Protein AF-A0AAV6L309-F1 (afdb_monomer_lite)

Secondary structure (DSSP, 8-state):
---SSHHHHHHHHHHHHHHHHHHHTTSS-HHHHHHHHHHHHHT--HHHHHHHHHHHHHTTT-HHHHHHHHHHHHHHHHTT---------

Organism: NCBI:txid479676

Foldseek 3Di:
DDPPPVVLVVLLVLLLVQLVVCVVVVQDPPVLSVLVSVCQVPPDDPVRSVVSSVLSVCCVVPVRVSSVVCCVVCVVVSVPPDPPPPPDD

Sequence (89 aa):
MTHESRGLDDNLEYCVKTIRRLECEGRIKREFRIKLLTWFSLRSTEQERRVVNTFIRTMIDDPSSLAARLVDTFSDTVSNKKPRHGICS

Structure (mmCIF, N/CA/C/O backbone):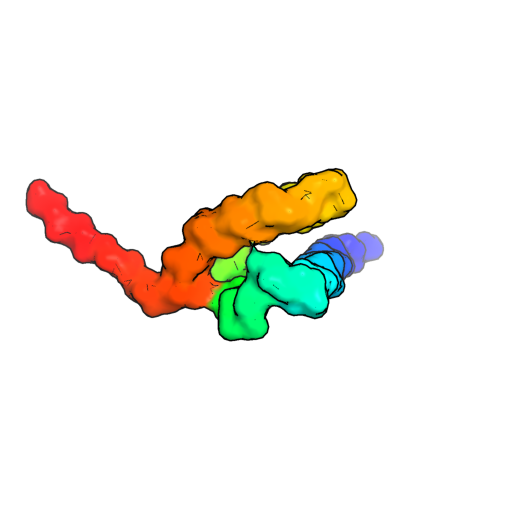
data_AF-A0AAV6L309-F1
#
_entry.id   AF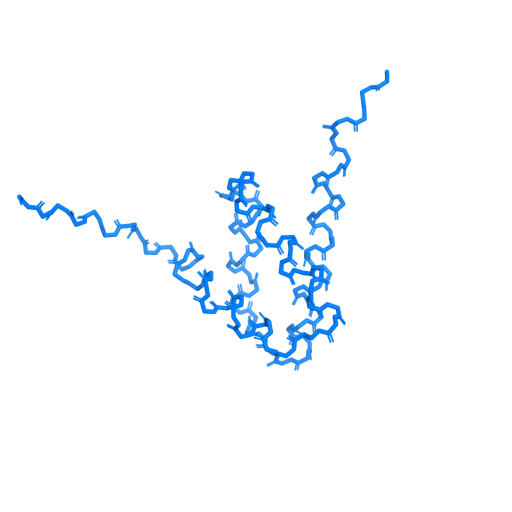-A0AAV6L309-F1
#
loop_
_atom_site.group_PDB
_atom_site.id
_atom_site.type_symbol
_atom_site.label_atom_id
_atom_site.label_alt_id
_atom_site.label_comp_id
_atom_site.label_asym_id
_atom_site.label_entity_id
_atom_site.label_seq_id
_atom_site.pdbx_PDB_ins_code
_atom_site.Cartn_x
_atom_site.Cartn_y
_atom_site.Cartn_z
_atom_site.occupancy
_atom_site.B_iso_or_equiv
_atom_site.auth_seq_id
_atom_site.auth_comp_id
_atom_site.auth_asym_id
_atom_site.auth_atom_id
_atom_site.pdbx_PDB_model_num
ATOM 1 N N . MET A 1 1 ? -10.280 29.020 -11.785 1.00 39.06 1 MET A N 1
ATOM 2 C CA . MET A 1 1 ? -10.557 27.605 -12.108 1.00 39.06 1 MET A CA 1
ATOM 3 C C . MET A 1 1 ? -9.941 26.758 -11.014 1.00 39.06 1 MET A C 1
ATOM 5 O O . MET A 1 1 ? -8.728 26.661 -10.933 1.00 39.06 1 MET A O 1
ATOM 9 N N . THR A 1 2 ? -10.768 26.262 -10.10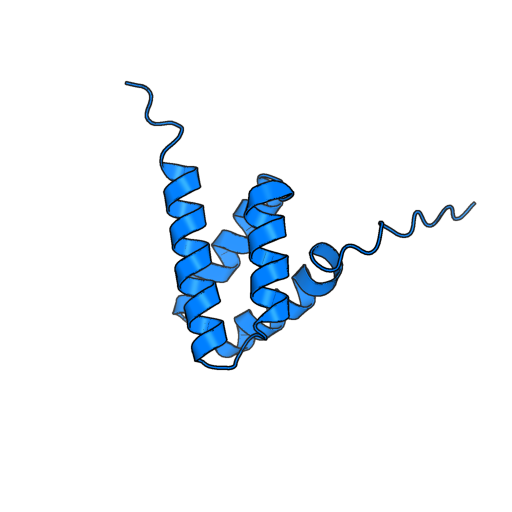4 1.00 46.28 2 THR A N 1
ATOM 10 C CA . THR A 1 2 ? -10.365 25.436 -8.963 1.00 46.28 2 THR A CA 1
ATOM 11 C C . THR A 1 2 ? -10.042 24.023 -9.450 1.00 46.28 2 THR A C 1
ATOM 13 O O . THR A 1 2 ? -10.943 23.231 -9.701 1.00 46.28 2 THR A O 1
ATOM 16 N N . HIS A 1 3 ? -8.754 23.711 -9.616 1.00 42.91 3 HIS A N 1
ATOM 17 C CA . HIS A 1 3 ? -8.269 22.366 -9.954 1.00 42.91 3 HIS A CA 1
ATOM 18 C C . HIS A 1 3 ? -7.457 21.755 -8.796 1.00 42.91 3 HIS A C 1
ATOM 20 O O . HIS A 1 3 ? -6.505 21.016 -8.994 1.00 42.91 3 HIS A O 1
ATOM 26 N N . GLU A 1 4 ? -7.864 22.030 -7.558 1.00 45.88 4 GLU A N 1
ATOM 27 C CA . GLU A 1 4 ? -7.179 21.565 -6.342 1.00 45.88 4 GLU A CA 1
ATOM 28 C C . GLU A 1 4 ? -7.912 20.367 -5.707 1.00 45.88 4 GLU A C 1
ATOM 30 O O . GLU A 1 4 ? -8.047 20.254 -4.493 1.00 45.88 4 GLU A O 1
ATOM 35 N N . SER A 1 5 ? -8.500 19.483 -6.518 1.00 49.84 5 SER A N 1
ATOM 36 C CA . SER A 1 5 ? -9.147 18.253 -6.010 1.00 49.84 5 SER A CA 1
ATOM 37 C C . SER A 1 5 ? -8.905 17.012 -6.868 1.00 49.84 5 SER A C 1
ATOM 39 O O . SER A 1 5 ? -9.117 15.904 -6.389 1.00 49.84 5 SER A O 1
ATOM 41 N N . ARG A 1 6 ? -8.385 17.157 -8.095 1.00 51.72 6 ARG A N 1
ATOM 42 C CA . ARG A 1 6 ? -8.082 16.010 -8.972 1.00 51.72 6 ARG A CA 1
ATOM 43 C C . ARG A 1 6 ? -6.837 15.224 -8.546 1.00 51.72 6 ARG A C 1
ATOM 45 O O . ARG A 1 6 ? -6.800 14.016 -8.713 1.00 51.72 6 ARG A O 1
ATOM 52 N N . GLY A 1 7 ? -5.865 15.873 -7.899 1.00 57.19 7 GLY A N 1
ATOM 53 C CA . GLY A 1 7 ? -4.610 15.216 -7.508 1.00 57.19 7 GLY A CA 1
ATOM 54 C C . GLY A 1 7 ? -4.751 14.132 -6.430 1.00 57.19 7 GLY A C 1
ATOM 55 O O . GLY A 1 7 ? -3.933 13.221 -6.371 1.00 57.19 7 GLY A O 1
ATOM 56 N N . LEU A 1 8 ? -5.776 14.197 -5.574 1.00 63.44 8 LEU A N 1
ATOM 57 C CA . LEU A 1 8 ? -6.014 13.160 -4.560 1.00 63.44 8 LEU A CA 1
ATOM 58 C C . LEU A 1 8 ? -6.640 11.901 -5.168 1.00 63.44 8 LEU A C 1
ATOM 60 O O . LEU A 1 8 ? -6.294 10.797 -4.749 1.00 63.44 8 LEU A O 1
ATOM 64 N N . ASP A 1 9 ? -7.521 12.081 -6.152 1.00 69.38 9 ASP A N 1
ATOM 65 C CA . ASP A 1 9 ? -8.206 10.990 -6.844 1.00 69.38 9 ASP A CA 1
ATOM 66 C C . ASP A 1 9 ? -7.235 10.227 -7.756 1.00 69.38 9 ASP A C 1
ATOM 68 O O . ASP A 1 9 ? -7.112 9.010 -7.635 1.00 69.38 9 ASP A O 1
ATOM 72 N N . ASP A 1 10 ? -6.415 10.949 -8.531 1.00 77.56 10 ASP A N 1
ATOM 73 C CA . ASP A 1 10 ? -5.311 10.373 -9.311 1.00 77.56 10 ASP A CA 1
ATOM 74 C C . ASP A 1 10 ? -4.315 9.611 -8.420 1.00 77.56 10 ASP A C 1
ATOM 76 O O . ASP A 1 10 ? -3.900 8.491 -8.731 1.00 77.56 10 ASP A O 1
ATOM 80 N N . ASN A 1 11 ? -3.957 10.179 -7.262 1.00 80.31 11 ASN A N 1
ATOM 81 C CA . ASN A 1 11 ? -3.048 9.519 -6.329 1.00 80.31 11 ASN A CA 1
ATOM 82 C C . ASN A 1 11 ? -3.654 8.235 -5.755 1.00 80.31 11 ASN A C 1
ATOM 84 O O . ASN A 1 11 ? -2.945 7.235 -5.633 1.00 80.31 11 ASN A O 1
ATOM 88 N N . LEU A 1 12 ? -4.941 8.243 -5.401 1.00 84.69 12 LEU A N 1
ATOM 89 C CA . LEU A 1 12 ? -5.632 7.059 -4.902 1.00 84.69 12 LEU A CA 1
ATOM 90 C C . LEU A 1 12 ? -5.762 5.995 -5.993 1.00 84.69 12 LEU A C 1
ATOM 92 O O . LEU A 1 12 ? -5.469 4.828 -5.731 1.00 84.69 12 LEU A O 1
ATOM 96 N N . GLU A 1 13 ? -6.138 6.381 -7.212 1.00 88.50 13 GLU A N 1
ATOM 97 C CA . GLU A 1 13 ? -6.234 5.469 -8.350 1.00 88.50 13 GLU A CA 1
ATOM 98 C C . GLU A 1 13 ? -4.885 4.790 -8.622 1.00 88.50 13 GLU A C 1
ATOM 100 O O . GLU A 1 13 ? -4.807 3.560 -8.737 1.00 88.50 13 GLU A O 1
ATOM 105 N N . TYR A 1 14 ? -3.805 5.574 -8.646 1.00 88.06 14 TYR A N 1
ATOM 106 C CA . TYR A 1 14 ? -2.451 5.074 -8.858 1.00 88.06 14 TYR A CA 1
ATOM 107 C C . TYR A 1 14 ? -1.995 4.127 -7.737 1.00 88.06 14 TYR A C 1
ATOM 109 O O . TYR A 1 14 ? -1.410 3.068 -8.003 1.00 88.06 14 TYR A O 1
ATOM 117 N N . CYS A 1 15 ? -2.338 4.452 -6.485 1.00 90.12 15 CYS A N 1
ATOM 118 C CA . CYS A 1 15 ? -2.130 3.558 -5.348 1.00 90.12 15 CYS A CA 1
ATOM 119 C C . CYS A 1 15 ? -2.878 2.238 -5.531 1.00 90.12 15 CYS A C 1
ATOM 121 O O . CYS A 1 15 ? -2.271 1.171 -5.455 1.00 90.12 15 CYS A O 1
ATOM 123 N N . VAL A 1 16 ? -4.178 2.282 -5.820 1.00 91.75 16 VAL A N 1
ATOM 124 C CA . VAL A 1 16 ? -5.007 1.082 -5.993 1.00 91.75 16 VAL A CA 1
ATOM 125 C C . VAL A 1 16 ? -4.465 0.200 -7.117 1.00 91.75 16 VAL A C 1
ATOM 127 O O . VAL A 1 16 ? -4.340 -1.012 -6.926 1.00 91.75 16 VAL A O 1
ATOM 130 N N . LYS A 1 17 ? -4.103 0.791 -8.263 1.00 91.38 17 LYS A N 1
ATOM 131 C CA . LYS A 1 17 ? -3.534 0.065 -9.408 1.00 91.38 17 LYS A CA 1
ATOM 132 C C . LYS A 1 17 ? -2.238 -0.650 -9.035 1.00 91.38 17 LYS A C 1
ATOM 134 O O . LYS A 1 17 ? -2.112 -1.847 -9.295 1.00 91.38 17 LYS A O 1
ATOM 139 N N . THR A 1 18 ? -1.311 0.042 -8.377 1.00 91.19 18 THR A N 1
ATOM 140 C CA . THR A 1 18 ? -0.005 -0.538 -8.033 1.00 91.19 18 THR A CA 1
ATOM 141 C C . THR A 1 18 ? -0.116 -1.605 -6.950 1.00 91.19 18 THR A C 1
ATOM 143 O O . THR A 1 18 ? 0.415 -2.702 -7.109 1.00 91.19 18 THR A O 1
ATOM 146 N N . ILE A 1 19 ? -0.875 -1.343 -5.881 1.00 91.88 19 ILE A N 1
ATOM 147 C CA . ILE A 1 19 ? -1.100 -2.321 -4.807 1.00 91.88 19 ILE A CA 1
ATOM 148 C C . ILE A 1 19 ? -1.796 -3.574 -5.357 1.00 91.88 19 ILE A C 1
ATOM 150 O O . ILE A 1 19 ? -1.422 -4.693 -5.011 1.00 91.88 19 ILE A O 1
ATOM 154 N N . ARG A 1 20 ? -2.768 -3.422 -6.265 1.00 92.00 20 ARG A N 1
ATOM 155 C CA . ARG A 1 20 ? -3.413 -4.566 -6.923 1.00 92.00 20 ARG A CA 1
ATOM 156 C C . ARG A 1 20 ? -2.434 -5.367 -7.785 1.00 92.00 20 ARG A C 1
ATOM 158 O O . ARG A 1 20 ? -2.494 -6.592 -7.762 1.00 92.00 20 ARG A O 1
ATOM 165 N N . ARG A 1 21 ? -1.522 -4.703 -8.504 1.00 90.75 21 ARG A N 1
ATOM 166 C CA . ARG A 1 21 ? -0.468 -5.376 -9.281 1.00 90.75 21 ARG A CA 1
ATOM 167 C C . ARG A 1 21 ? 0.424 -6.232 -8.378 1.00 90.75 21 ARG A C 1
ATOM 169 O O . ARG A 1 21 ? 0.611 -7.408 -8.664 1.00 90.75 21 ARG A O 1
ATOM 176 N N . LEU A 1 22 ? 0.878 -5.683 -7.249 1.00 90.88 22 LEU A N 1
ATOM 177 C CA . LEU A 1 22 ? 1.705 -6.412 -6.279 1.00 90.88 22 LEU A CA 1
ATOM 178 C C . LEU A 1 22 ? 0.996 -7.630 -5.675 1.00 90.88 22 LEU A C 1
ATOM 180 O O . LEU A 1 22 ? 1.641 -8.643 -5.409 1.00 90.88 22 LEU A O 1
ATOM 184 N N . GLU A 1 23 ? -0.316 -7.536 -5.446 1.00 93.00 23 GLU A N 1
ATOM 185 C CA . GLU A 1 23 ? -1.119 -8.671 -4.980 1.00 93.00 23 GLU A CA 1
ATOM 186 C C . GLU A 1 23 ? -1.189 -9.769 -6.048 1.00 93.00 23 GLU A C 1
ATOM 188 O O . GLU A 1 23 ? -0.954 -10.934 -5.736 1.00 93.00 23 GLU A O 1
ATOM 193 N N . CYS A 1 24 ? -1.449 -9.404 -7.309 1.00 90.62 24 CYS A N 1
ATOM 194 C CA . CYS A 1 24 ? -1.450 -10.356 -8.423 1.00 90.62 24 CYS A CA 1
ATOM 195 C C . CYS A 1 24 ? -0.083 -11.024 -8.630 1.00 90.62 24 CYS A C 1
ATOM 197 O O . CYS A 1 24 ? -0.028 -12.188 -9.008 1.00 90.62 24 CYS A O 1
ATOM 199 N N . GLU A 1 25 ? 1.010 -10.313 -8.356 1.00 90.00 25 GLU A N 1
ATOM 200 C CA . GLU A 1 25 ? 2.372 -10.857 -8.390 1.00 90.00 25 GLU A CA 1
ATOM 201 C C . GLU A 1 25 ? 2.719 -11.696 -7.140 1.00 90.00 25 GLU A C 1
ATOM 203 O O . GLU A 1 25 ? 3.831 -12.206 -7.031 1.00 90.00 25 GLU A O 1
ATOM 208 N N . GLY A 1 26 ? 1.798 -11.842 -6.177 1.00 89.31 26 GLY A N 1
ATOM 209 C CA . GLY A 1 26 ? 1.991 -12.639 -4.962 1.00 89.31 26 GLY A CA 1
ATOM 210 C C . GLY A 1 26 ? 2.922 -12.007 -3.922 1.00 89.31 26 GLY A C 1
ATOM 211 O O . GLY A 1 26 ? 3.271 -12.660 -2.939 1.00 89.31 26 GLY A O 1
ATOM 212 N N . ARG A 1 27 ? 3.320 -10.739 -4.101 1.00 89.31 27 ARG A N 1
ATOM 213 C CA . ARG A 1 27 ? 4.257 -10.043 -3.198 1.00 89.31 27 ARG A CA 1
ATOM 214 C C . ARG A 1 27 ? 3.598 -9.531 -1.927 1.00 89.31 27 ARG A C 1
ATOM 216 O O . ARG A 1 27 ? 4.253 -9.406 -0.896 1.00 89.31 27 ARG A O 1
ATOM 223 N N . ILE A 1 28 ? 2.306 -9.224 -2.000 1.00 91.69 28 ILE A N 1
ATOM 224 C CA . ILE A 1 28 ? 1.516 -8.793 -0.848 1.00 91.69 28 ILE A CA 1
ATOM 225 C C . ILE A 1 28 ? 0.258 -9.642 -0.717 1.00 91.69 28 ILE A C 1
ATOM 227 O O . ILE A 1 28 ? -0.330 -10.088 -1.700 1.00 91.69 28 ILE A O 1
ATOM 231 N N . LYS A 1 29 ? -0.190 -9.841 0.521 1.00 92.06 29 LYS A N 1
ATOM 232 C CA . LYS A 1 29 ? -1.415 -10.594 0.800 1.00 92.06 29 LYS A CA 1
ATOM 233 C C . LYS A 1 29 ? -2.647 -9.730 0.533 1.00 92.06 29 LYS A C 1
ATOM 235 O O . LYS A 1 29 ? -2.668 -8.546 0.872 1.00 92.06 29 LYS A O 1
ATOM 240 N N . ARG A 1 30 ? -3.721 -10.354 0.039 1.00 92.31 30 ARG A N 1
ATOM 241 C CA . ARG A 1 30 ? -5.028 -9.704 -0.163 1.00 92.31 30 ARG A CA 1
ATOM 242 C C . ARG A 1 30 ? -5.538 -8.988 1.093 1.00 92.31 30 ARG A C 1
ATOM 244 O O . ARG A 1 30 ? -6.086 -7.895 0.994 1.00 92.31 30 ARG A O 1
ATOM 251 N N . GLU A 1 31 ? -5.328 -9.574 2.271 1.00 92.19 31 GLU A N 1
ATOM 252 C CA . GLU A 1 31 ? -5.709 -8.945 3.541 1.00 92.19 31 GLU A CA 1
ATOM 253 C C . GLU A 1 31 ? -4.965 -7.621 3.773 1.00 92.19 31 GLU A C 1
ATOM 255 O O . GLU A 1 31 ? -5.586 -6.611 4.105 1.00 92.19 31 GLU A O 1
ATOM 260 N N . PHE A 1 32 ? -3.649 -7.608 3.542 1.00 92.88 32 PHE A N 1
ATOM 261 C CA . PHE A 1 32 ? -2.837 -6.403 3.683 1.00 92.88 32 PHE A CA 1
ATOM 262 C C . PHE A 1 32 ? -3.280 -5.320 2.696 1.00 92.88 32 PHE A C 1
ATOM 264 O O . PHE A 1 32 ? -3.466 -4.176 3.100 1.00 92.88 32 PHE A O 1
ATOM 271 N N . ARG A 1 33 ? -3.551 -5.689 1.434 1.00 93.69 33 ARG A N 1
ATOM 272 C CA . ARG A 1 33 ? -4.120 -4.773 0.433 1.00 93.69 33 ARG A CA 1
ATOM 273 C C . ARG A 1 33 ? -5.377 -4.081 0.963 1.00 93.69 33 ARG A C 1
ATOM 275 O O . ARG A 1 33 ? -5.483 -2.863 0.863 1.00 93.69 33 ARG A O 1
ATOM 282 N N . ILE A 1 34 ? -6.341 -4.842 1.484 1.00 92.81 34 ILE A N 1
ATOM 283 C CA . ILE A 1 34 ? -7.619 -4.278 1.942 1.00 92.81 34 ILE A CA 1
ATOM 284 C C . ILE A 1 34 ? -7.383 -3.321 3.115 1.00 92.81 34 ILE A C 1
ATOM 286 O O . ILE A 1 34 ? -7.897 -2.203 3.088 1.00 92.81 34 ILE A O 1
ATOM 290 N N . LYS A 1 35 ? -6.572 -3.718 4.105 1.00 93.00 35 LYS A N 1
ATOM 291 C CA . LYS A 1 35 ? -6.245 -2.873 5.266 1.00 93.00 35 LYS A CA 1
ATOM 292 C C . LYS A 1 35 ? -5.532 -1.584 4.849 1.00 93.00 35 LYS A C 1
ATOM 294 O O . LYS A 1 35 ? -5.956 -0.507 5.259 1.00 93.00 35 LYS A O 1
ATOM 299 N N . LEU A 1 36 ? -4.518 -1.684 3.986 1.00 92.88 36 LEU A N 1
ATOM 300 C CA . LEU A 1 36 ? -3.756 -0.538 3.492 1.00 92.88 36 LEU A CA 1
ATOM 301 C C . LEU A 1 36 ? -4.634 0.434 2.704 1.00 92.88 36 LEU A C 1
ATOM 303 O O . LEU A 1 36 ? -4.624 1.620 3.005 1.00 92.88 36 LEU A O 1
ATOM 307 N N . LEU A 1 37 ? -5.423 -0.048 1.738 1.00 91.94 37 LEU A N 1
ATOM 308 C CA . LEU A 1 37 ? -6.284 0.820 0.927 1.00 91.94 37 LEU A CA 1
ATOM 309 C C . LEU A 1 37 ? -7.391 1.476 1.761 1.00 91.94 37 LEU A C 1
ATOM 311 O O . LEU A 1 37 ? -7.685 2.654 1.574 1.00 91.94 37 LEU A O 1
ATOM 315 N N . THR A 1 38 ? -7.969 0.739 2.713 1.00 92.25 38 THR A N 1
ATOM 316 C CA . THR A 1 38 ? -8.979 1.280 3.637 1.00 92.25 38 THR A CA 1
ATOM 317 C C . THR A 1 38 ? -8.384 2.392 4.493 1.00 92.25 38 THR A C 1
ATOM 319 O O . THR A 1 38 ? -8.946 3.482 4.585 1.00 92.25 38 THR A O 1
ATOM 322 N N . TRP A 1 39 ? -7.220 2.143 5.093 1.00 92.06 39 TRP A N 1
ATOM 323 C CA . TRP A 1 39 ? -6.519 3.139 5.892 1.00 92.06 39 TRP A CA 1
ATOM 324 C C . TRP A 1 39 ? -6.075 4.343 5.044 1.00 92.06 39 TRP A C 1
ATOM 326 O O . TRP A 1 39 ? -6.278 5.479 5.455 1.00 92.06 39 TRP A O 1
ATOM 336 N N . PHE A 1 40 ? -5.570 4.129 3.831 1.00 89.94 40 PHE A N 1
ATOM 337 C CA . PHE A 1 40 ? -5.123 5.198 2.933 1.00 89.94 40 PHE A CA 1
ATOM 338 C C . PHE A 1 40 ? -6.278 6.086 2.432 1.00 89.94 40 PHE A C 1
ATOM 340 O O . PHE A 1 40 ? -6.135 7.293 2.233 1.00 89.94 40 PHE A O 1
ATOM 347 N N . SER A 1 41 ? -7.464 5.509 2.246 1.00 87.94 41 SER A N 1
ATOM 348 C CA . SER A 1 41 ? -8.641 6.286 1.859 1.00 87.94 41 SER A CA 1
ATOM 349 C C . SER A 1 41 ? -9.233 7.056 3.047 1.00 87.94 41 SER A C 1
ATOM 351 O O . SER A 1 41 ? -9.558 8.234 2.906 1.00 87.94 41 SER A O 1
ATOM 353 N N . LEU A 1 42 ? -9.322 6.426 4.226 1.00 86.75 42 LEU A N 1
ATOM 354 C CA . LEU A 1 42 ? -10.109 6.943 5.355 1.00 86.75 42 LEU A CA 1
ATOM 355 C C . LEU A 1 42 ? -9.299 7.627 6.464 1.00 86.75 42 LEU A C 1
ATOM 357 O O . LEU A 1 42 ? -9.820 8.503 7.146 1.00 86.75 42 LEU A O 1
ATOM 361 N N . ARG A 1 43 ? -8.075 7.162 6.729 1.00 86.06 43 ARG A N 1
ATOM 362 C CA . ARG A 1 43 ? -7.330 7.429 7.976 1.00 86.06 43 ARG A CA 1
ATOM 363 C C . ARG A 1 43 ? -5.961 8.072 7.756 1.00 86.06 43 ARG A C 1
ATOM 365 O O . ARG A 1 43 ? -5.430 8.638 8.702 1.00 86.06 43 ARG A O 1
ATOM 372 N N . SER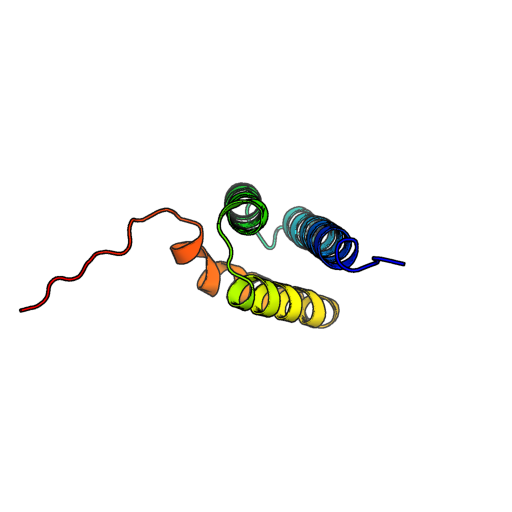 A 1 44 ? -5.388 7.978 6.559 1.00 86.25 44 SER A N 1
ATOM 373 C CA . SER A 1 44 ? -4.043 8.489 6.290 1.00 86.25 44 SER A CA 1
ATOM 374 C C . SER A 1 44 ? -3.994 10.013 6.295 1.00 86.25 44 SER A C 1
ATOM 376 O O . SER A 1 44 ? -4.798 10.672 5.626 1.00 86.25 44 SER A O 1
ATOM 378 N N . THR A 1 45 ? -2.977 10.553 6.947 1.00 89.06 45 THR A N 1
ATOM 379 C CA . THR A 1 45 ? -2.594 11.964 6.879 1.00 89.06 45 THR A CA 1
ATOM 380 C C . THR A 1 45 ? -1.926 12.312 5.545 1.00 89.06 45 THR A C 1
ATOM 382 O O . THR A 1 45 ? -1.496 11.439 4.789 1.00 89.06 45 THR A O 1
ATOM 385 N N . GLU A 1 46 ? -1.782 13.606 5.241 1.00 86.81 46 GLU A N 1
ATOM 386 C CA . GLU A 1 46 ? -1.027 14.052 4.060 1.00 86.81 46 GLU A CA 1
ATOM 387 C C . GLU A 1 46 ? 0.417 13.537 4.037 1.00 86.81 46 GLU A C 1
ATOM 389 O O . GLU A 1 46 ? 0.915 13.161 2.976 1.00 86.81 46 GLU A O 1
ATOM 394 N N . GLN A 1 47 ? 1.093 13.501 5.189 1.00 87.88 47 GLN A N 1
ATOM 395 C CA . GLN A 1 47 ? 2.471 13.017 5.273 1.00 87.88 47 GLN A CA 1
ATOM 396 C C . GLN A 1 47 ? 2.545 11.529 4.927 1.00 87.88 47 GLN A C 1
ATOM 398 O O . GLN A 1 47 ? 3.329 11.129 4.070 1.00 87.88 47 GLN A O 1
ATOM 403 N N . GLU A 1 48 ? 1.673 10.723 5.522 1.00 89.56 48 GLU A N 1
ATOM 404 C CA . GLU A 1 48 ? 1.564 9.295 5.231 1.00 89.56 48 GLU A CA 1
ATOM 405 C C . GLU A 1 48 ? 1.231 9.035 3.760 1.00 89.56 48 GLU A C 1
ATOM 407 O O . GLU A 1 48 ? 1.840 8.170 3.125 1.00 89.56 48 GLU A O 1
ATOM 412 N N . ARG A 1 49 ? 0.333 9.841 3.179 1.00 87.94 49 ARG A N 1
ATOM 413 C CA . ARG A 1 49 ? 0.016 9.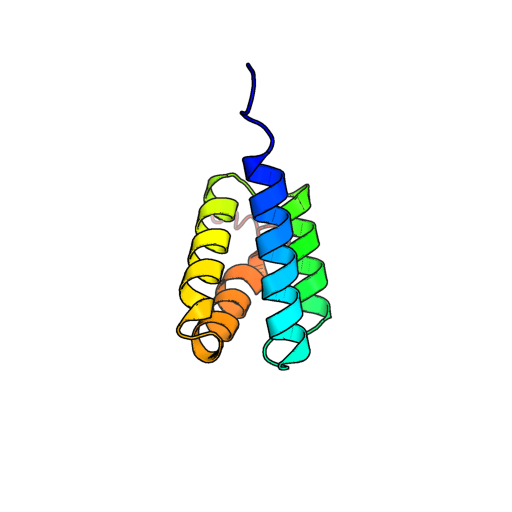769 1.750 1.00 87.94 49 ARG A CA 1
ATOM 414 C C . ARG A 1 49 ? 1.236 10.023 0.877 1.00 87.94 49 ARG A C 1
ATOM 416 O O . ARG A 1 49 ? 1.449 9.284 -0.081 1.00 87.94 49 ARG A O 1
ATOM 423 N N . ARG A 1 50 ? 2.051 11.030 1.210 1.00 89.94 50 ARG A N 1
ATOM 424 C CA . ARG A 1 50 ? 3.303 11.324 0.493 1.00 89.94 50 ARG A CA 1
ATOM 425 C C . ARG A 1 50 ? 4.288 10.161 0.598 1.00 89.94 50 ARG A C 1
ATOM 427 O O . ARG A 1 50 ? 4.855 9.778 -0.419 1.00 89.94 50 ARG A O 1
ATOM 434 N N . VAL A 1 51 ? 4.441 9.559 1.780 1.00 91.50 51 VAL A N 1
ATOM 435 C CA . VAL A 1 51 ? 5.335 8.404 1.978 1.00 91.50 51 VAL A CA 1
ATOM 436 C C . VAL A 1 51 ? 4.893 7.216 1.123 1.00 91.50 51 VAL A C 1
ATOM 438 O O . VAL A 1 51 ? 5.701 6.683 0.365 1.00 91.50 51 VAL A O 1
ATOM 441 N N . VAL A 1 52 ? 3.615 6.832 1.176 1.00 90.62 52 VAL A N 1
ATOM 442 C CA . VAL A 1 52 ? 3.080 5.732 0.354 1.00 90.62 52 VAL A CA 1
ATOM 443 C C . VAL A 1 52 ? 3.244 6.025 -1.140 1.00 90.62 52 VAL A C 1
ATOM 445 O O . VAL A 1 52 ? 3.653 5.143 -1.891 1.00 90.62 52 VAL A O 1
ATOM 448 N N . ASN A 1 53 ? 3.001 7.262 -1.581 1.00 89.31 53 ASN A N 1
ATOM 449 C CA . ASN A 1 53 ? 3.175 7.644 -2.984 1.00 89.31 53 ASN A CA 1
ATOM 450 C C . ASN A 1 53 ? 4.639 7.516 -3.437 1.00 89.31 53 ASN A C 1
ATOM 452 O O . ASN A 1 53 ? 4.907 6.998 -4.520 1.00 89.31 53 ASN A O 1
ATOM 456 N N . THR A 1 54 ? 5.590 7.907 -2.584 1.00 91.44 54 THR A N 1
ATOM 457 C CA . THR A 1 54 ? 7.022 7.687 -2.829 1.00 91.44 54 THR A CA 1
ATOM 458 C C . THR A 1 54 ? 7.334 6.200 -2.961 1.00 91.44 54 THR A C 1
ATOM 460 O O . THR A 1 54 ? 7.951 5.810 -3.947 1.00 91.44 54 THR A O 1
ATOM 463 N N . PHE A 1 55 ? 6.852 5.356 -2.039 1.00 91.38 55 PHE A N 1
ATOM 464 C CA . PHE A 1 55 ? 7.025 3.901 -2.142 1.00 91.38 55 PHE A CA 1
ATOM 465 C C . PHE A 1 55 ? 6.518 3.362 -3.482 1.00 91.38 55 PHE A C 1
ATOM 467 O O . PHE A 1 55 ? 7.220 2.603 -4.141 1.00 91.38 55 PHE A O 1
ATOM 474 N N . ILE A 1 56 ? 5.329 3.790 -3.906 1.00 89.06 56 ILE A N 1
ATOM 475 C CA . ILE A 1 56 ? 4.711 3.346 -5.157 1.00 89.06 56 ILE A CA 1
ATOM 476 C C . ILE A 1 56 ? 5.521 3.787 -6.378 1.00 89.06 56 ILE A C 1
ATOM 478 O O . ILE A 1 56 ? 5.686 2.998 -7.306 1.00 89.06 56 ILE A O 1
ATOM 482 N N . ARG A 1 57 ? 6.049 5.018 -6.399 1.00 88.69 57 ARG A N 1
ATOM 483 C CA . ARG A 1 57 ? 6.922 5.471 -7.496 1.00 88.69 57 ARG A CA 1
ATOM 484 C C . ARG A 1 57 ? 8.187 4.631 -7.587 1.00 88.69 57 ARG A C 1
ATOM 486 O O . ARG A 1 57 ? 8.560 4.226 -8.682 1.00 88.69 57 ARG A O 1
ATOM 493 N N . THR A 1 58 ? 8.822 4.337 -6.458 1.00 90.62 58 THR A N 1
ATOM 494 C CA . THR A 1 58 ? 10.066 3.561 -6.452 1.00 90.62 58 THR A CA 1
ATOM 495 C C . THR A 1 58 ? 9.820 2.076 -6.760 1.00 90.62 58 THR A C 1
ATOM 497 O O . THR A 1 58 ? 10.676 1.420 -7.343 1.00 90.62 58 THR A O 1
ATOM 500 N N . MET A 1 59 ? 8.629 1.542 -6.458 1.00 87.00 59 MET A N 1
ATOM 501 C CA . MET A 1 59 ? 8.232 0.164 -6.803 1.00 87.00 59 MET A CA 1
ATOM 502 C C . MET A 1 59 ? 8.149 -0.107 -8.306 1.00 87.00 59 MET A C 1
ATOM 504 O O . MET A 1 59 ? 8.095 -1.269 -8.693 1.00 87.00 59 MET A O 1
ATOM 508 N N . ILE A 1 60 ? 8.112 0.922 -9.155 1.00 82.94 60 ILE A N 1
ATOM 509 C CA . ILE A 1 60 ? 8.190 0.732 -10.610 1.00 82.94 60 ILE A CA 1
ATOM 510 C C . ILE A 1 60 ? 9.545 0.119 -10.989 1.00 82.94 60 ILE A C 1
ATOM 512 O O . ILE A 1 60 ? 9.597 -0.735 -11.868 1.00 82.94 60 ILE A O 1
ATOM 516 N N . ASP A 1 61 ? 10.611 0.546 -10.309 1.00 86.94 61 ASP A N 1
ATOM 517 C CA . ASP A 1 61 ? 11.987 0.121 -10.568 1.00 86.94 61 ASP A CA 1
ATOM 518 C C . ASP A 1 61 ? 12.315 -1.187 -9.831 1.00 86.94 61 ASP A C 1
ATOM 520 O O . ASP A 1 61 ? 12.737 -2.159 -10.452 1.00 86.94 61 ASP A O 1
ATOM 524 N N . ASP A 1 62 ? 12.005 -1.256 -8.528 1.00 85.62 62 ASP A N 1
ATOM 525 C CA . ASP A 1 62 ? 12.223 -2.459 -7.713 1.00 85.62 62 ASP A CA 1
ATOM 526 C C . ASP A 1 62 ? 10.976 -2.848 -6.892 1.00 85.62 62 ASP A C 1
ATOM 528 O O . ASP A 1 62 ? 10.867 -2.559 -5.694 1.00 85.62 62 ASP A O 1
ATOM 532 N N . PRO A 1 63 ? 9.989 -3.524 -7.507 1.00 84.81 63 PRO A N 1
ATOM 533 C CA . PRO A 1 63 ? 8.749 -3.890 -6.825 1.00 84.81 63 PRO A CA 1
ATOM 534 C C . PRO A 1 63 ? 8.960 -4.949 -5.737 1.00 84.81 63 PRO A C 1
ATOM 536 O O . PRO A 1 63 ? 8.165 -5.028 -4.803 1.00 84.81 63 PRO A O 1
ATOM 539 N N . SER A 1 64 ? 10.005 -5.776 -5.836 1.00 83.94 64 SER A N 1
ATOM 540 C CA . SER A 1 64 ? 10.226 -6.905 -4.926 1.00 83.94 64 SER A CA 1
ATOM 541 C C . SER A 1 64 ? 10.675 -6.470 -3.534 1.00 83.94 64 SER A C 1
ATOM 543 O O . SER A 1 64 ? 9.999 -6.790 -2.552 1.00 83.94 64 SER A O 1
ATOM 545 N N . SER A 1 65 ? 11.771 -5.715 -3.426 1.00 87.06 65 SER A N 1
ATOM 546 C CA . SER A 1 65 ? 12.308 -5.323 -2.115 1.00 87.06 65 SER A CA 1
ATOM 547 C C . SER A 1 65 ? 11.432 -4.260 -1.459 1.00 87.06 65 SER A C 1
ATOM 549 O O . SER A 1 65 ? 11.257 -4.241 -0.238 1.00 87.06 65 SER A O 1
ATOM 551 N N . LEU A 1 66 ? 10.838 -3.379 -2.267 1.00 91.81 66 LEU A N 1
ATOM 552 C CA . LEU A 1 66 ? 9.980 -2.317 -1.760 1.00 91.81 66 LEU A CA 1
ATOM 553 C C . LEU A 1 66 ? 8.605 -2.804 -1.323 1.00 91.81 66 LEU A C 1
ATOM 555 O O . LEU A 1 66 ? 8.079 -2.250 -0.361 1.00 91.81 66 LEU A O 1
ATOM 559 N N . ALA A 1 67 ? 8.035 -3.838 -1.952 1.00 91.00 67 ALA A N 1
ATOM 560 C CA . ALA A 1 67 ? 6.789 -4.434 -1.468 1.00 91.00 67 ALA A CA 1
ATOM 561 C C . ALA A 1 67 ? 6.955 -4.988 -0.050 1.00 91.00 67 ALA A C 1
ATOM 563 O O . ALA A 1 67 ? 6.133 -4.694 0.816 1.00 91.00 67 ALA A O 1
ATOM 564 N N . ALA A 1 68 ? 8.044 -5.717 0.210 1.00 89.62 68 ALA A N 1
ATOM 565 C CA . ALA A 1 68 ? 8.341 -6.226 1.546 1.00 89.62 68 ALA A CA 1
ATOM 566 C C . ALA A 1 68 ? 8.494 -5.084 2.563 1.00 89.62 68 ALA A C 1
ATOM 568 O O . ALA A 1 68 ? 7.891 -5.126 3.633 1.00 89.62 68 ALA A O 1
ATOM 569 N N . ARG A 1 69 ? 9.227 -4.023 2.201 1.00 92.31 69 ARG A N 1
ATOM 570 C CA . ARG A 1 69 ? 9.446 -2.861 3.075 1.00 92.31 69 ARG A CA 1
ATOM 571 C C . ARG A 1 69 ? 8.166 -2.063 3.334 1.00 92.31 69 ARG A C 1
ATOM 573 O O . ARG A 1 69 ? 7.957 -1.612 4.455 1.00 92.31 69 ARG A O 1
ATOM 580 N N . LEU A 1 70 ? 7.298 -1.910 2.333 1.00 92.62 70 LEU A N 1
ATOM 581 C CA . LEU A 1 70 ? 5.977 -1.298 2.495 1.00 92.62 70 LEU A CA 1
ATOM 582 C C . LEU A 1 70 ? 5.127 -2.112 3.473 1.00 92.62 70 LEU A C 1
ATOM 584 O O . LEU A 1 70 ? 4.518 -1.538 4.373 1.00 92.62 70 LEU A O 1
ATOM 588 N N . VAL A 1 71 ? 5.091 -3.437 3.306 1.00 91.19 71 VAL A N 1
ATOM 589 C CA . VAL A 1 71 ? 4.351 -4.319 4.214 1.00 91.19 71 VAL A CA 1
ATOM 590 C C . VAL A 1 71 ? 4.876 -4.175 5.631 1.00 91.19 71 VAL A C 1
ATOM 592 O O . VAL A 1 71 ? 4.083 -3.910 6.521 1.00 91.19 71 VAL A O 1
ATOM 595 N N . ASP A 1 72 ? 6.184 -4.283 5.838 1.00 90.69 72 ASP A N 1
ATOM 596 C CA . ASP A 1 72 ? 6.800 -4.158 7.161 1.00 90.69 72 ASP A CA 1
ATOM 597 C C . ASP A 1 72 ? 6.495 -2.799 7.817 1.00 90.69 72 ASP A C 1
ATOM 599 O O . ASP A 1 72 ? 5.966 -2.744 8.926 1.00 90.69 72 ASP A O 1
ATOM 603 N N . THR A 1 73 ? 6.689 -1.708 7.068 1.00 91.38 73 THR A N 1
ATOM 604 C CA . THR A 1 73 ? 6.488 -0.331 7.553 1.00 91.38 73 THR A CA 1
ATOM 605 C C . THR A 1 73 ? 5.035 -0.052 7.931 1.00 91.38 73 THR A C 1
ATOM 607 O O . THR A 1 73 ? 4.764 0.576 8.950 1.00 91.38 73 THR A O 1
ATOM 610 N N . PHE A 1 74 ? 4.082 -0.488 7.103 1.00 91.81 74 PHE A N 1
ATOM 611 C CA . PHE A 1 74 ? 2.674 -0.129 7.277 1.00 91.81 74 PHE A CA 1
ATOM 612 C C . PHE A 1 74 ? 1.848 -1.215 7.960 1.00 91.81 74 PHE A C 1
ATOM 614 O O . PHE A 1 74 ? 0.701 -0.947 8.299 1.00 91.81 74 PHE A O 1
ATOM 621 N N . SER A 1 75 ? 2.380 -2.420 8.183 1.00 89.44 75 SER A N 1
ATOM 622 C CA . SER A 1 75 ? 1.629 -3.523 8.798 1.00 89.44 75 SER A CA 1
ATOM 623 C C . SER A 1 75 ? 1.089 -3.143 10.170 1.00 89.44 75 SER A C 1
ATOM 625 O O . SER A 1 75 ? -0.083 -3.410 10.428 1.00 89.44 75 SER A O 1
ATOM 627 N N . ASP A 1 76 ? 1.882 -2.476 11.014 1.00 88.25 76 ASP A N 1
ATOM 628 C CA . ASP A 1 76 ? 1.416 -2.012 12.327 1.00 88.25 76 ASP A CA 1
ATOM 629 C C . ASP A 1 76 ? 0.435 -0.839 12.200 1.00 88.25 76 ASP A C 1
ATOM 631 O O . ASP A 1 76 ? -0.622 -0.850 12.819 1.00 88.25 76 ASP A O 1
ATOM 635 N N . THR A 1 77 ? 0.701 0.106 11.295 1.00 88.50 77 THR A N 1
ATOM 636 C CA . THR A 1 77 ? -0.178 1.258 11.045 1.00 88.50 77 THR A CA 1
ATOM 637 C C . THR A 1 77 ? -1.576 0.848 10.565 1.00 88.50 77 THR A C 1
ATOM 639 O O . THR A 1 77 ? -2.584 1.401 11.007 1.00 88.50 77 THR A O 1
ATOM 642 N N . VAL A 1 78 ? -1.660 -0.125 9.650 1.00 88.75 78 VAL A N 1
ATOM 643 C CA . VAL A 1 78 ? -2.930 -0.575 9.046 1.00 88.75 78 VAL A CA 1
ATOM 644 C C . VAL A 1 78 ? -3.589 -1.694 9.849 1.00 88.75 78 VAL A C 1
ATOM 646 O O . VAL A 1 78 ? -4.803 -1.902 9.766 1.00 88.75 78 VAL A O 1
ATOM 649 N N . SER A 1 79 ? -2.813 -2.438 10.638 1.00 83.12 79 SER A N 1
ATOM 650 C CA . SER A 1 79 ? -3.350 -3.359 11.631 1.00 83.12 79 SER A CA 1
ATOM 651 C C . SER A 1 79 ? -3.734 -2.525 12.831 1.00 83.12 79 SER A C 1
ATOM 653 O O . SER A 1 79 ? -2.888 -2.316 13.671 1.00 83.12 79 SER A O 1
ATOM 655 N N . ASN A 1 80 ? -4.990 -2.073 12.883 1.00 64.38 80 ASN A N 1
ATOM 656 C CA . ASN A 1 80 ? -5.695 -1.246 13.882 1.00 64.38 80 ASN A CA 1
ATOM 657 C C . ASN A 1 80 ? -5.477 -1.572 15.391 1.00 64.38 80 ASN A C 1
ATOM 659 O O . ASN A 1 80 ? -6.394 -1.472 16.209 1.00 64.38 80 ASN A O 1
ATOM 663 N N . LYS A 1 81 ? -4.277 -1.969 15.802 1.00 57.19 81 LYS A N 1
ATOM 664 C CA . LYS A 1 81 ? -3.794 -1.977 17.162 1.00 57.19 81 LYS A CA 1
ATOM 665 C C . LYS A 1 81 ? -3.754 -0.510 17.524 1.00 57.19 81 LYS A C 1
ATOM 667 O O . LYS A 1 81 ? -2.919 0.246 17.043 1.00 57.19 81 LYS A O 1
ATOM 672 N N . LYS A 1 82 ? -4.740 -0.110 18.327 1.00 53.56 82 LYS A N 1
ATOM 673 C CA . LYS A 1 82 ? -4.700 1.096 19.154 1.00 53.56 82 LYS A CA 1
ATOM 674 C C . LYS A 1 82 ? -3.224 1.372 19.475 1.00 53.56 82 LYS A C 1
ATOM 676 O O . LYS A 1 82 ? -2.592 0.410 19.937 1.00 53.56 82 LYS A O 1
ATOM 681 N N . PRO A 1 83 ? -2.671 2.582 19.239 1.00 50.84 83 PRO A N 1
ATOM 682 C CA . PRO A 1 83 ? -1.347 2.880 19.759 1.00 50.84 83 PRO A CA 1
ATOM 683 C C . PRO A 1 83 ? -1.392 2.422 21.204 1.00 50.84 83 PRO A C 1
ATOM 685 O O . PRO A 1 83 ? -2.311 2.801 21.944 1.00 50.84 83 PRO A O 1
ATOM 688 N N . ARG A 1 84 ? -0.513 1.480 21.560 1.00 52.66 84 ARG A N 1
ATOM 689 C CA . ARG A 1 84 ? -0.293 1.179 22.962 1.00 52.66 84 ARG A CA 1
ATOM 690 C C . ARG A 1 84 ? 0.183 2.513 23.481 1.00 52.66 84 ARG A C 1
ATOM 692 O O . ARG A 1 84 ? 1.310 2.915 23.217 1.00 52.66 84 ARG A O 1
ATOM 699 N N . HIS A 1 85 ? -0.747 3.250 24.075 1.00 50.31 85 HIS A N 1
ATOM 700 C CA . HIS A 1 85 ? -0.467 4.381 24.914 1.00 50.31 85 HIS A CA 1
ATOM 701 C C . HIS A 1 85 ? 0.348 3.741 26.030 1.00 50.31 85 HIS A C 1
ATOM 703 O O . HIS A 1 85 ? -0.195 3.216 26.998 1.00 50.31 85 HIS A O 1
ATOM 709 N N . GLY A 1 86 ? 1.650 3.615 25.786 1.00 45.50 86 GLY A N 1
ATOM 710 C CA . GLY A 1 86 ? 2.643 3.352 26.795 1.00 45.50 86 GLY A CA 1
ATOM 711 C C . GLY A 1 86 ? 2.678 4.621 27.609 1.00 45.50 86 GLY A C 1
ATOM 712 O O . GLY A 1 86 ? 3.514 5.486 27.394 1.00 45.50 86 GLY A O 1
ATOM 713 N N . ILE A 1 87 ? 1.679 4.752 28.475 1.00 59.28 87 ILE A N 1
ATOM 714 C CA . ILE A 1 87 ? 1.847 5.375 29.771 1.00 59.28 87 ILE A CA 1
ATOM 715 C C . ILE A 1 87 ? 3.036 4.638 30.386 1.00 59.28 87 ILE A C 1
ATOM 717 O O . ILE A 1 87 ? 2.897 3.513 30.858 1.00 59.28 87 ILE A O 1
ATOM 721 N N . CYS A 1 88 ? 4.216 5.229 30.259 1.00 48.62 88 CYS A N 1
ATOM 722 C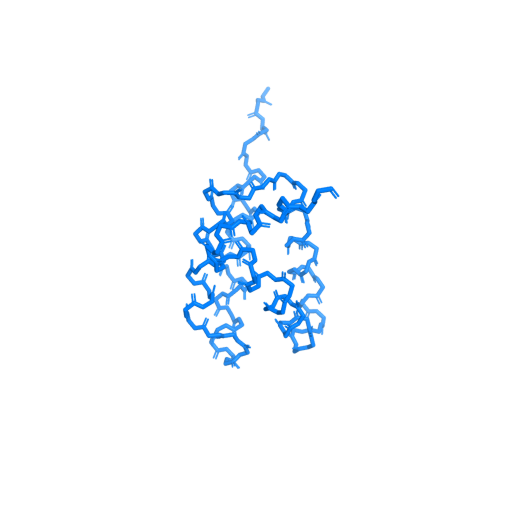 CA . CYS A 1 88 ? 5.360 4.906 31.086 1.00 48.62 88 CYS A CA 1
ATOM 723 C C . CYS A 1 88 ? 5.681 6.187 31.850 1.00 48.62 88 CYS A C 1
ATOM 725 O O . CYS A 1 88 ? 5.871 7.241 31.242 1.00 48.62 88 CYS A O 1
ATOM 727 N N . SER A 1 89 ? 5.577 6.033 33.166 1.00 44.00 89 SER A N 1
ATOM 728 C CA . SER A 1 89 ? 5.632 7.009 34.250 1.00 44.00 89 SER A CA 1
ATOM 729 C C . SER A 1 89 ? 6.890 7.865 34.295 1.00 44.00 89 SER A C 1
ATOM 731 O O . SER A 1 89 ? 7.942 7.396 33.809 1.00 44.00 89 SER A O 1
#

Radius of gyration: 14.42 Å; chains: 1; bounding box: 23×40×46 Å

pLDDT: mean 81.49, std 15.91, range [39.06, 93.69]

InterPro domains:
  IPR044514 Vernalization insensitive 3-like [PTHR46286] (5-89)
  IPR056990 VIN3-like, C-terminal domain [PF23380] (9-82)